Protein AF-A0A3B1KH18-F1 (afdb_monomer_lite)

Structure (mmCIF, N/CA/C/O backbone):
data_AF-A0A3B1KH18-F1
#
_entry.id   AF-A0A3B1KH18-F1
#
loop_
_atom_site.group_PDB
_atom_site.id
_atom_site.type_symbol
_atom_site.label_atom_id
_atom_site.label_alt_id
_atom_site.label_comp_id
_atom_site.label_asym_id
_atom_site.label_entity_id
_atom_site.label_seq_id
_atom_site.pdbx_PDB_ins_code
_atom_site.Cartn_x
_atom_site.Cartn_y
_atom_site.Cartn_z
_atom_site.occupancy
_atom_site.B_iso_or_equiv
_atom_site.auth_seq_id
_atom_site.auth_comp_id
_atom_site.auth_asym_id
_atom_site.auth_atom_id
_atom_site.pdbx_PDB_model_num
ATOM 1 N N . LEU A 1 1 ? 24.981 6.842 -6.222 1.00 62.31 1 LEU A N 1
ATOM 2 C CA . LEU A 1 1 ? 25.070 6.578 -4.763 1.00 62.31 1 LEU A CA 1
ATOM 3 C C . LEU A 1 1 ? 24.195 7.541 -3.948 1.00 62.31 1 LEU A C 1
ATOM 5 O O . LEU A 1 1 ? 23.281 7.062 -3.292 1.00 62.31 1 LEU A O 1
ATOM 9 N N . LEU A 1 2 ? 24.341 8.867 -4.083 1.00 64.19 2 LEU A N 1
ATOM 10 C CA . LEU A 1 2 ? 23.459 9.869 -3.437 1.00 64.19 2 LEU A CA 1
ATOM 11 C C . LEU A 1 2 ? 21.957 9.731 -3.789 1.00 64.19 2 LEU A C 1
ATOM 13 O O . LEU A 1 2 ? 21.107 9.791 -2.906 1.00 64.19 2 LEU A O 1
ATOM 17 N N . LEU A 1 3 ? 21.624 9.428 -5.050 1.00 60.19 3 LEU A N 1
ATOM 18 C CA . LEU A 1 3 ? 20.240 9.176 -5.503 1.00 60.19 3 LEU A CA 1
ATOM 19 C C . LEU A 1 3 ? 19.609 7.882 -4.947 1.00 60.19 3 LEU A C 1
ATOM 21 O O . LEU A 1 3 ? 18.386 7.754 -4.932 1.00 60.19 3 LEU A O 1
ATOM 25 N N . GLN A 1 4 ? 20.419 6.919 -4.493 1.00 62.72 4 GLN A N 1
ATOM 26 C CA . GLN A 1 4 ? 19.930 5.656 -3.924 1.00 62.72 4 GLN A CA 1
ATOM 27 C C . GLN A 1 4 ? 19.627 5.807 -2.422 1.00 62.72 4 GLN A C 1
ATOM 29 O O . GLN A 1 4 ? 18.670 5.215 -1.932 1.00 62.72 4 GLN A O 1
ATOM 34 N N . LEU A 1 5 ? 20.388 6.649 -1.708 1.00 60.78 5 LEU A N 1
ATOM 35 C CA . LEU A 1 5 ? 20.171 6.940 -0.284 1.00 60.78 5 LEU A CA 1
ATOM 36 C C . LEU A 1 5 ? 18.907 7.772 -0.017 1.00 60.78 5 LEU A C 1
ATOM 38 O O . LEU A 1 5 ? 18.257 7.571 1.006 1.00 60.78 5 LEU A O 1
ATOM 42 N N . LEU A 1 6 ? 18.508 8.658 -0.938 1.00 59.72 6 LEU A N 1
ATOM 43 C CA . LEU A 1 6 ? 17.300 9.479 -0.767 1.00 59.72 6 LEU A CA 1
ATOM 44 C C . LEU A 1 6 ? 16.004 8.638 -0.791 1.00 59.72 6 LEU A C 1
ATOM 46 O O . LEU A 1 6 ? 15.051 8.941 -0.073 1.00 59.72 6 LEU A O 1
ATOM 50 N N . LYS A 1 7 ? 16.002 7.532 -1.551 1.00 57.09 7 LYS A N 1
ATOM 51 C CA . LYS A 1 7 ? 14.883 6.572 -1.642 1.00 57.09 7 LYS A CA 1
ATOM 52 C C . LYS A 1 7 ? 14.661 5.775 -0.351 1.00 57.09 7 LYS A C 1
ATOM 54 O O . LYS A 1 7 ? 13.573 5.260 -0.137 1.00 57.09 7 LYS A O 1
ATOM 59 N N . LEU A 1 8 ? 15.676 5.674 0.512 1.00 52.53 8 LEU A N 1
ATOM 60 C CA . LEU A 1 8 ? 15.601 4.940 1.781 1.00 52.53 8 LEU A CA 1
ATOM 61 C C . LEU A 1 8 ? 15.078 5.795 2.948 1.00 52.53 8 LEU A C 1
ATOM 63 O O . LEU A 1 8 ? 14.625 5.239 3.948 1.00 52.53 8 LEU A O 1
ATOM 67 N N . HIS A 1 9 ? 15.136 7.129 2.839 1.00 49.78 9 HIS A N 1
ATOM 68 C CA . HIS A 1 9 ? 14.854 8.046 3.954 1.00 49.78 9 HIS A CA 1
ATOM 69 C C . HIS A 1 9 ? 13.470 8.707 3.919 1.00 49.78 9 HIS A C 1
ATOM 71 O O . HIS A 1 9 ? 13.061 9.336 4.892 1.00 49.78 9 HIS A O 1
ATOM 77 N N . THR A 1 10 ? 12.710 8.544 2.839 1.00 51.59 10 THR A N 1
ATOM 78 C CA . THR A 1 10 ? 11.363 9.109 2.710 1.00 51.59 10 THR A CA 1
ATOM 79 C C . THR A 1 10 ? 10.339 7.984 2.589 1.00 51.59 10 THR A C 1
ATOM 81 O O . THR A 1 10 ? 10.206 7.372 1.542 1.00 51.59 10 THR A O 1
ATOM 84 N N . GLY A 1 11 ? 9.590 7.693 3.660 1.00 50.16 11 GLY A N 1
ATOM 85 C CA . GLY A 1 11 ? 8.306 6.992 3.496 1.00 50.16 11 GLY A CA 1
ATOM 86 C C . GLY A 1 11 ? 8.092 5.667 4.223 1.00 50.16 11 GLY A C 1
ATOM 87 O O . GLY A 1 11 ? 7.234 4.900 3.801 1.00 50.16 11 GLY A O 1
ATOM 88 N N . ARG A 1 12 ? 8.727 5.410 5.373 1.00 49.28 12 ARG A N 1
ATOM 89 C CA . ARG A 1 12 ? 8.399 4.229 6.203 1.00 49.28 12 ARG A CA 1
ATOM 90 C C . ARG A 1 12 ? 6.960 4.217 6.778 1.00 49.28 12 ARG A C 1
ATOM 92 O O . ARG A 1 12 ? 6.663 3.357 7.592 1.00 49.28 12 ARG A O 1
ATOM 99 N N . ASN A 1 13 ? 6.070 5.144 6.393 1.00 53.41 13 ASN A N 1
ATOM 100 C CA . ASN A 1 13 ? 4.666 5.139 6.840 1.00 53.41 13 ASN A CA 1
ATOM 101 C C . ASN A 1 13 ? 3.638 5.885 5.956 1.00 53.41 13 ASN A C 1
ATOM 103 O O . ASN A 1 13 ? 2.509 6.116 6.381 1.00 53.41 13 ASN A O 1
ATOM 107 N N . LYS A 1 14 ? 3.967 6.269 4.716 1.00 58.81 14 LYS A N 1
ATOM 108 C CA . LYS A 1 14 ? 2.975 6.844 3.785 1.00 58.81 14 LYS A CA 1
ATOM 109 C C . LYS A 1 14 ? 3.183 6.259 2.397 1.00 58.81 14 LYS A C 1
ATOM 111 O O . LYS A 1 14 ? 3.790 6.906 1.552 1.00 58.81 14 LYS A O 1
ATOM 116 N N . LYS A 1 15 ? 2.649 5.055 2.164 1.00 67.75 15 LYS A N 1
ATOM 117 C CA . LYS A 1 15 ? 2.565 4.512 0.805 1.00 67.75 15 LYS A CA 1
ATOM 118 C C . LYS A 1 15 ? 1.823 5.505 -0.086 1.00 67.75 15 LYS A C 1
ATOM 120 O O . LYS A 1 15 ? 0.709 5.946 0.232 1.00 67.75 15 LYS A O 1
ATOM 125 N N . SER A 1 16 ? 2.470 5.908 -1.171 1.00 82.19 16 SER A N 1
ATOM 126 C CA . SER A 1 16 ? 1.849 6.763 -2.178 1.00 82.19 16 SER A CA 1
ATOM 127 C C . SER A 1 16 ? 0.778 5.977 -2.942 1.00 82.19 16 SER A C 1
ATOM 129 O O . SER A 1 16 ? 0.807 4.750 -2.996 1.00 82.19 16 SER A O 1
ATOM 131 N N . VAL A 1 17 ? -0.184 6.664 -3.565 1.00 82.19 17 VAL A N 1
ATOM 132 C CA . VAL A 1 17 ? -1.206 5.995 -4.398 1.00 82.19 17 VAL A CA 1
ATOM 133 C C . VAL A 1 17 ? -0.557 5.197 -5.534 1.00 82.19 17 VAL A C 1
ATOM 135 O O . VAL A 1 17 ? -1.045 4.126 -5.879 1.00 82.19 17 VAL A O 1
ATOM 138 N N . ALA A 1 18 ? 0.558 5.686 -6.085 1.00 84.81 18 ALA A N 1
ATOM 139 C CA . ALA A 1 18 ? 1.314 4.990 -7.121 1.00 84.81 18 ALA A CA 1
ATOM 140 C C . ALA A 1 18 ? 1.886 3.657 -6.614 1.00 84.81 18 ALA A C 1
ATOM 142 O O . ALA A 1 18 ? 1.716 2.632 -7.271 1.00 84.81 18 ALA A O 1
ATOM 143 N N . GLU A 1 19 ? 2.485 3.651 -5.422 1.00 87.31 19 GLU A N 1
ATOM 144 C CA . GLU A 1 19 ? 2.995 2.431 -4.788 1.00 87.31 19 GLU A CA 1
ATOM 145 C C . GLU A 1 19 ? 1.868 1.460 -4.441 1.00 87.31 19 GLU A C 1
ATOM 147 O O . GLU A 1 19 ? 1.978 0.279 -4.749 1.00 87.31 19 GLU A O 1
ATOM 152 N N . LEU A 1 20 ? 0.754 1.951 -3.882 1.00 89.00 20 LEU A N 1
ATOM 153 C CA . LEU A 1 20 ? -0.416 1.120 -3.579 1.00 89.00 20 LEU A CA 1
ATOM 154 C C . LEU A 1 20 ? -0.959 0.451 -4.852 1.00 89.00 20 LEU A C 1
ATOM 156 O O . LEU A 1 20 ? -1.223 -0.748 -4.858 1.00 89.00 20 LEU A O 1
ATOM 160 N N . LYS A 1 21 ? -1.077 1.198 -5.957 1.00 90.88 21 LYS A N 1
ATOM 161 C CA . LYS A 1 21 ? -1.522 0.653 -7.250 1.00 90.88 21 LYS A CA 1
ATOM 162 C C . LYS A 1 21 ? -0.538 -0.359 -7.824 1.00 90.88 21 LYS A C 1
ATOM 164 O O . LYS A 1 21 ? -0.967 -1.395 -8.321 1.00 90.88 21 LYS A O 1
ATOM 169 N N . MET A 1 22 ? 0.762 -0.074 -7.770 1.00 91.44 22 MET A N 1
ATOM 170 C CA . MET A 1 22 ? 1.788 -1.014 -8.224 1.00 91.44 22 MET A CA 1
ATOM 171 C C . MET A 1 22 ? 1.710 -2.315 -7.424 1.00 91.44 22 MET A C 1
ATOM 173 O O . MET A 1 22 ? 1.713 -3.403 -7.990 1.00 91.44 22 MET A O 1
ATOM 177 N N . GLU A 1 23 ? 1.577 -2.196 -6.110 1.00 91.00 23 GLU A N 1
ATOM 178 C CA . GLU A 1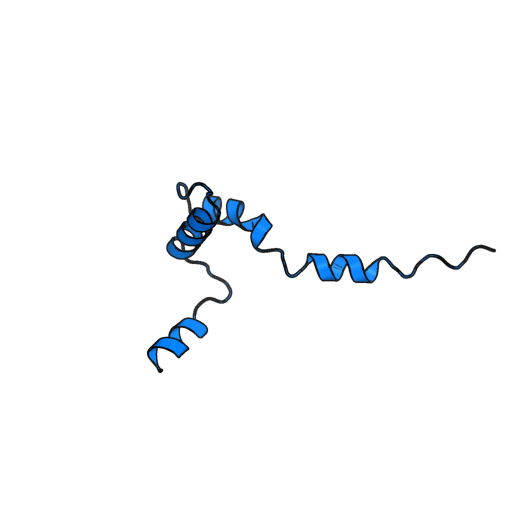 23 ? 1.549 -3.323 -5.196 1.00 91.00 23 GLU A CA 1
ATOM 179 C C . GLU A 1 23 ? 0.278 -4.185 -5.348 1.00 91.00 23 GLU A C 1
ATOM 181 O O . GLU A 1 23 ? 0.355 -5.415 -5.300 1.00 91.00 23 GLU A O 1
ATOM 186 N N . LEU A 1 24 ? -0.869 -3.556 -5.623 1.00 93.12 24 LEU A N 1
ATOM 187 C CA . LEU A 1 24 ? -2.108 -4.235 -6.017 1.00 93.12 24 LEU A CA 1
ATOM 188 C C . LEU A 1 24 ? -1.964 -4.943 -7.368 1.00 93.12 24 LEU A C 1
ATOM 190 O O . LEU A 1 24 ? -2.345 -6.104 -7.480 1.00 93.12 24 LEU A O 1
ATOM 194 N N . LYS A 1 25 ? -1.352 -4.292 -8.369 1.00 93.25 25 LYS A N 1
ATOM 195 C CA . LYS A 1 25 ? -1.105 -4.893 -9.690 1.00 93.25 25 LYS A CA 1
ATOM 196 C C . LYS A 1 25 ? -0.233 -6.144 -9.589 1.00 93.25 25 LYS A C 1
ATOM 198 O O . LYS A 1 25 ? -0.548 -7.149 -10.214 1.00 93.25 25 LYS A O 1
ATOM 203 N N . LEU A 1 26 ? 0.822 -6.099 -8.774 1.00 92.31 26 LEU A N 1
ATOM 204 C CA . LEU A 1 26 ? 1.697 -7.250 -8.520 1.00 92.31 26 LEU A CA 1
ATOM 205 C C . LEU A 1 26 ? 0.957 -8.415 -7.849 1.00 92.31 26 LEU A C 1
ATOM 207 O O . LEU A 1 26 ? 1.289 -9.568 -8.096 1.00 92.31 26 LEU A O 1
ATOM 211 N N . ARG A 1 27 ? -0.056 -8.119 -7.029 1.00 90.06 27 ARG A N 1
ATOM 212 C CA . ARG A 1 27 ? -0.911 -9.123 -6.376 1.00 90.06 27 ARG A CA 1
ATOM 213 C C . ARG A 1 27 ? -2.108 -9.566 -7.225 1.00 90.06 27 ARG A C 1
ATOM 215 O O . ARG A 1 27 ? -2.883 -10.394 -6.764 1.00 90.06 27 ARG A O 1
ATOM 222 N N . GLY A 1 28 ? -2.295 -9.010 -8.426 1.00 93.94 28 GLY A N 1
ATOM 223 C CA . GLY A 1 28 ? -3.469 -9.283 -9.263 1.00 93.94 28 GLY A CA 1
ATOM 224 C C . GLY A 1 28 ? -4.780 -8.703 -8.713 1.00 93.94 28 GLY A C 1
ATOM 225 O O . GLY A 1 28 ? -5.858 -9.164 -9.074 1.00 93.94 28 GLY A O 1
ATOM 226 N N . LEU A 1 29 ? -4.702 -7.700 -7.834 1.00 92.81 29 LEU A N 1
ATOM 227 C CA . LEU A 1 29 ? -5.855 -7.028 -7.239 1.00 92.81 29 LEU A CA 1
ATOM 228 C C . LEU A 1 29 ? -6.272 -5.799 -8.068 1.00 92.81 29 LEU A C 1
ATOM 230 O O . LEU A 1 29 ? -5.434 -5.168 -8.721 1.00 92.81 29 LEU A O 1
ATOM 234 N N . PRO A 1 30 ? -7.556 -5.400 -8.024 1.00 93.94 30 PRO A N 1
ATOM 235 C CA . PRO A 1 30 ? -8.034 -4.223 -8.740 1.00 93.94 30 PRO A CA 1
ATOM 236 C C . PRO A 1 30 ? -7.334 -2.942 -8.263 1.00 93.94 3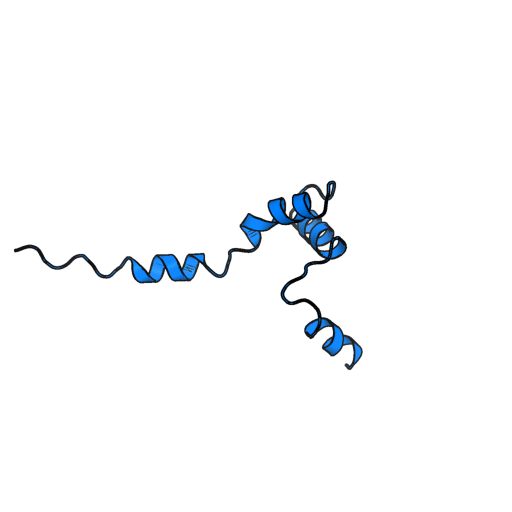0 PRO A C 1
ATOM 238 O O . PRO A 1 30 ? -7.265 -2.659 -7.066 1.00 93.94 30 PRO A O 1
ATOM 241 N N . VAL A 1 31 ? -6.857 -2.140 -9.222 1.00 93.06 31 VAL A N 1
ATOM 242 C CA . VAL A 1 31 ? -6.117 -0.876 -9.004 1.00 93.06 31 VAL A CA 1
ATOM 243 C C . VAL A 1 31 ? -6.987 0.385 -9.132 1.00 93.06 31 VAL A C 1
ATOM 245 O O . VAL A 1 31 ? -6.475 1.508 -9.119 1.00 93.06 31 VAL A O 1
ATOM 248 N N . SER A 1 32 ? -8.300 0.208 -9.293 1.00 91.56 32 SER A N 1
ATOM 249 C CA . SER A 1 32 ? -9.310 1.269 -9.3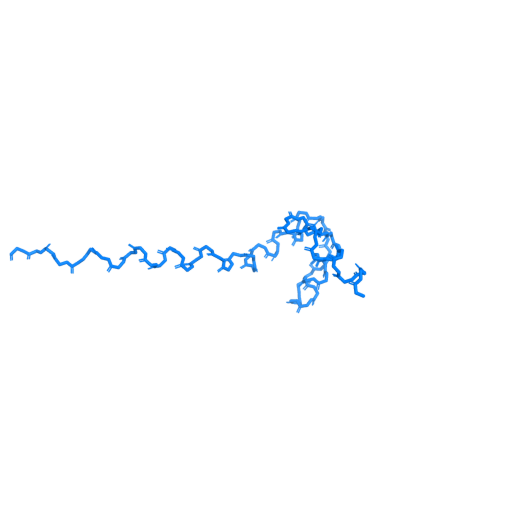42 1.00 91.56 32 SER A CA 1
ATOM 250 C C . SER A 1 32 ? -9.860 1.590 -7.945 1.00 91.56 32 SER A C 1
ATOM 252 O O . SER A 1 32 ? -9.892 0.720 -7.074 1.00 91.56 32 SER A O 1
ATOM 254 N N . GLY A 1 33 ? -10.309 2.830 -7.729 1.00 90.31 33 GLY A N 1
ATOM 255 C CA . GLY A 1 33 ? -10.872 3.295 -6.452 1.00 90.31 33 GLY A CA 1
ATOM 256 C C . GLY A 1 33 ? -10.074 4.427 -5.799 1.00 90.31 33 GLY A C 1
ATOM 257 O O . GLY A 1 33 ? -9.075 4.908 -6.346 1.00 90.31 33 GLY A O 1
ATOM 258 N N . THR A 1 34 ? -10.538 4.871 -4.632 1.00 93.31 34 THR A N 1
ATOM 259 C CA . THR A 1 34 ? -9.899 5.918 -3.826 1.00 93.31 34 THR A CA 1
ATOM 260 C C . THR A 1 34 ? -8.673 5.377 -3.089 1.00 93.31 34 THR A C 1
ATOM 262 O O . THR A 1 34 ? -8.491 4.172 -2.949 1.00 93.31 34 THR A O 1
ATOM 265 N N . LYS A 1 35 ? -7.811 6.261 -2.569 1.00 85.75 35 LYS A N 1
ATOM 266 C CA . LYS A 1 35 ? -6.632 5.848 -1.785 1.00 85.75 35 LYS A CA 1
ATOM 267 C C . LYS A 1 35 ? -7.002 4.920 -0.618 1.00 85.75 35 LYS A C 1
ATOM 269 O O . LYS A 1 35 ? -6.246 3.994 -0.340 1.00 85.75 35 LYS A O 1
ATOM 274 N N . THR A 1 36 ? -8.140 5.161 0.030 1.00 89.25 36 THR A N 1
ATOM 275 C CA . THR A 1 36 ? -8.652 4.342 1.136 1.00 89.25 36 THR A CA 1
ATOM 276 C C . THR A 1 36 ? -8.974 2.926 0.669 1.00 89.25 36 THR A C 1
ATOM 278 O O . THR A 1 36 ? -8.459 1.982 1.260 1.00 89.25 36 THR A O 1
ATOM 281 N N . ASP A 1 37 ? -9.685 2.775 -0.456 1.00 92.50 37 ASP A N 1
ATOM 282 C CA . ASP A 1 37 ? -9.988 1.460 -1.046 1.00 92.50 37 ASP A CA 1
ATOM 283 C C . ASP A 1 37 ? -8.710 0.657 -1.331 1.00 92.50 37 ASP A C 1
ATOM 285 O O . ASP A 1 37 ? -8.633 -0.547 -1.081 1.00 92.50 37 ASP A O 1
ATOM 289 N N . LEU A 1 38 ? -7.673 1.326 -1.849 1.00 92.75 38 LEU A N 1
ATOM 290 C CA . LEU A 1 38 ? -6.396 0.676 -2.152 1.00 92.75 38 LEU A CA 1
ATOM 291 C C . LEU A 1 38 ? -5.667 0.217 -0.876 1.00 92.75 38 LEU A C 1
ATOM 293 O O . LEU A 1 38 ? -5.033 -0.837 -0.881 1.00 92.75 38 LEU A O 1
ATOM 297 N N . ILE A 1 39 ? -5.750 0.996 0.210 1.00 89.31 39 ILE A N 1
ATOM 298 C CA . ILE A 1 39 ? -5.160 0.652 1.513 1.00 89.31 39 ILE A CA 1
ATOM 299 C C . ILE A 1 39 ? -5.897 -0.535 2.135 1.00 89.31 39 ILE A C 1
ATOM 301 O O . 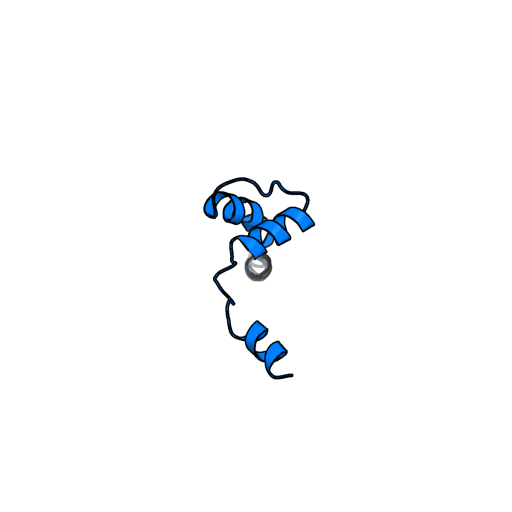ILE A 1 39 ? -5.245 -1.478 2.577 1.00 89.31 39 ILE A O 1
ATOM 305 N N . GLU A 1 40 ? -7.231 -0.519 2.143 1.00 91.06 40 GLU A N 1
ATOM 306 C CA . GLU A 1 40 ? -8.039 -1.599 2.721 1.00 91.06 40 GLU A CA 1
ATOM 307 C C . GLU A 1 40 ? -7.769 -2.941 2.042 1.00 91.06 40 GLU A C 1
ATOM 309 O O . GLU A 1 40 ? -7.579 -3.948 2.723 1.00 91.06 40 GLU A O 1
ATOM 314 N N . ARG A 1 41 ? -7.630 -2.948 0.712 1.00 92.75 41 ARG A N 1
ATOM 315 C CA . ARG A 1 41 ? -7.270 -4.158 -0.045 1.00 92.75 41 ARG A CA 1
ATOM 316 C C . ARG A 1 41 ? -5.876 -4.686 0.282 1.00 92.75 41 ARG A C 1
ATOM 318 O O . ARG A 1 41 ? -5.641 -5.888 0.198 1.00 92.75 41 ARG A O 1
ATOM 325 N N . LEU A 1 42 ? -4.940 -3.807 0.637 1.00 88.75 42 LEU A N 1
ATOM 326 C CA . LEU A 1 42 ? -3.576 -4.198 0.993 1.00 88.75 42 LEU A CA 1
ATOM 327 C C . LEU A 1 42 ? -3.411 -4.547 2.475 1.00 88.75 42 LEU A C 1
ATOM 329 O O . LEU A 1 42 ? -2.410 -5.178 2.809 1.00 88.75 42 LEU A O 1
ATOM 333 N N . LYS A 1 43 ? -4.371 -4.194 3.340 1.00 86.00 43 LYS A N 1
ATOM 334 C CA . LYS A 1 43 ? -4.331 -4.402 4.798 1.00 86.00 43 LYS A CA 1
ATOM 335 C C . LYS A 1 43 ? -3.945 -5.835 5.213 1.00 86.00 43 LYS A C 1
ATOM 337 O O . LYS A 1 43 ? -2.994 -5.955 5.982 1.00 86.00 43 LYS A O 1
ATOM 342 N N . PRO A 1 44 ? -4.525 -6.914 4.642 1.00 83.44 44 PRO A N 1
ATOM 343 C CA . PRO A 1 44 ? -4.156 -8.289 5.008 1.00 83.44 44 PRO A CA 1
ATOM 344 C C . PRO A 1 44 ? -2.687 -8.637 4.730 1.00 83.44 44 PRO A C 1
ATOM 346 O O . PRO A 1 44 ? -2.138 -9.559 5.321 1.00 83.44 44 PRO A O 1
ATOM 349 N N . TYR A 1 45 ? -2.040 -7.898 3.827 1.00 82.25 45 TYR A N 1
ATOM 350 C CA . TYR A 1 45 ? -0.656 -8.114 3.414 1.00 82.25 45 TYR A CA 1
ATOM 351 C C . TYR A 1 45 ? 0.336 -7.153 4.086 1.00 82.25 45 TYR A C 1
ATOM 353 O O . TYR A 1 45 ? 1.509 -7.146 3.715 1.00 82.25 45 TYR A O 1
ATOM 361 N N . GLN A 1 46 ? -0.124 -6.300 5.009 1.00 72.62 46 GLN A N 1
ATOM 362 C CA . GLN A 1 46 ? 0.729 -5.401 5.798 1.00 72.62 46 GLN A CA 1
ATOM 363 C C . GLN A 1 46 ? 0.996 -5.927 7.217 1.00 72.62 46 GLN A C 1
ATOM 365 O O . GLN A 1 46 ? 1.976 -5.520 7.836 1.00 72.62 46 GLN A O 1
ATOM 370 N N . ASP A 1 47 ? 0.178 -6.855 7.720 1.00 59.09 47 ASP A N 1
ATOM 371 C CA . ASP A 1 47 ? 0.211 -7.344 9.108 1.00 59.09 47 ASP A CA 1
ATOM 372 C C . ASP A 1 47 ? 1.211 -8.495 9.360 1.00 59.09 47 ASP A C 1
ATOM 374 O O . ASP A 1 47 ? 0.995 -9.362 10.209 1.00 59.09 47 ASP A O 1
ATOM 378 N N . THR A 1 48 ? 2.350 -8.517 8.664 1.00 54.44 48 THR A N 1
ATOM 379 C CA . THR A 1 48 ? 3.356 -9.585 8.843 1.00 54.44 48 THR A CA 1
ATOM 380 C C . THR A 1 48 ? 4.086 -9.495 10.195 1.00 54.44 48 THR A C 1
ATOM 382 O O . THR A 1 48 ? 4.625 -10.489 10.674 1.00 54.44 48 THR A O 1
ATOM 385 N N . SER A 1 49 ? 4.074 -8.337 10.865 1.00 53.41 49 SER A N 1
ATOM 386 C CA . SER A 1 49 ? 4.866 -8.110 12.087 1.00 53.41 49 SER A CA 1
ATOM 387 C C . SER A 1 49 ? 4.158 -8.498 13.394 1.00 53.41 49 SER A C 1
ATOM 389 O O . SER A 1 49 ? 4.831 -8.847 14.360 1.00 53.41 49 SER A O 1
ATOM 391 N N . ASN A 1 50 ? 2.820 -8.458 13.453 1.00 51.91 50 ASN A N 1
ATOM 392 C CA . ASN A 1 50 ? 2.087 -8.599 14.724 1.00 51.91 50 ASN A CA 1
ATOM 393 C C . ASN A 1 50 ? 1.603 -10.025 15.034 1.00 51.91 50 ASN A C 1
ATOM 395 O O . ASN A 1 50 ? 1.415 -10.356 16.205 1.00 51.91 50 ASN A O 1
ATOM 399 N N . SER A 1 51 ? 1.449 -10.901 14.034 1.00 54.12 51 SER A N 1
ATOM 400 C CA . SER A 1 51 ? 0.961 -12.270 14.284 1.00 54.12 51 SER A CA 1
ATOM 401 C C . SER A 1 51 ? 1.999 -13.178 14.957 1.00 54.12 51 SER A C 1
ATOM 403 O O . SER A 1 51 ? 1.631 -14.054 15.737 1.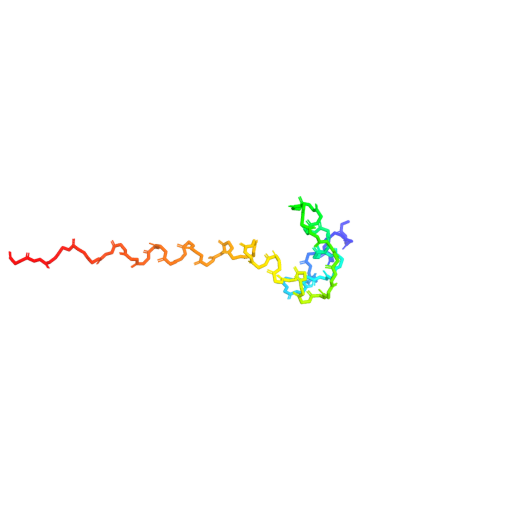00 54.12 51 SER A O 1
ATOM 405 N N . ILE A 1 52 ? 3.301 -12.947 14.742 1.00 58.88 52 ILE A N 1
ATOM 406 C CA . ILE A 1 52 ? 4.363 -13.760 15.370 1.00 58.88 52 ILE A CA 1
ATOM 407 C C . ILE A 1 52 ? 4.423 -13.512 16.889 1.00 58.88 52 ILE A C 1
ATOM 409 O O . ILE A 1 52 ? 4.709 -14.426 17.663 1.00 58.88 52 ILE A O 1
ATOM 413 N N . MET A 1 53 ? 4.077 -12.301 17.341 1.00 56.22 53 MET A N 1
ATOM 414 C CA . MET A 1 53 ? 4.128 -11.937 18.759 1.00 56.22 53 MET A CA 1
ATOM 415 C C . MET A 1 53 ? 2.946 -12.505 19.565 1.00 56.22 53 MET A C 1
ATOM 417 O O . MET A 1 53 ? 3.117 -12.849 20.733 1.00 56.22 53 MET A O 1
ATOM 421 N N . HIS A 1 54 ? 1.770 -12.677 18.946 1.00 52.25 54 HIS A N 1
ATOM 422 C CA . HIS A 1 54 ? 0.584 -13.203 19.635 1.00 52.25 54 HIS A CA 1
ATOM 423 C C . HIS A 1 54 ? 0.673 -14.716 19.915 1.00 52.25 54 HIS A C 1
ATOM 425 O O . HIS A 1 54 ? 0.222 -15.183 20.962 1.00 52.25 54 HIS A O 1
ATOM 431 N N . HIS A 1 55 ? 1.325 -15.493 19.043 1.00 55.56 55 HIS A N 1
ATOM 432 C CA . HIS A 1 55 ? 1.486 -16.939 19.249 1.00 55.56 55 HIS A CA 1
ATOM 433 C C . HIS A 1 55 ? 2.562 -17.309 20.283 1.00 55.56 55 HIS A C 1
ATOM 435 O O . HIS A 1 55 ? 2.463 -18.366 20.906 1.00 55.56 55 HIS A O 1
ATOM 441 N N . LEU A 1 56 ? 3.553 -16.446 20.537 1.00 57.75 56 LEU A N 1
ATOM 442 C CA . LEU A 1 56 ? 4.629 -16.752 21.489 1.00 57.75 56 LEU A CA 1
ATOM 443 C C . LEU A 1 56 ? 4.209 -16.630 22.969 1.00 57.75 56 LEU A C 1
ATOM 445 O O . LEU A 1 56 ? 4.904 -17.146 23.842 1.00 57.75 56 LEU A O 1
ATOM 449 N N . HIS A 1 57 ? 3.094 -15.959 23.286 1.00 55.72 57 HIS A N 1
ATOM 450 C CA . HIS A 1 57 ? 2.657 -15.738 24.677 1.00 55.72 57 HIS A CA 1
ATOM 451 C C . HIS A 1 57 ? 1.631 -16.748 25.214 1.00 55.72 57 HIS A C 1
ATOM 453 O O . HIS A 1 57 ? 1.445 -16.823 26.426 1.00 55.72 57 HIS A O 1
ATOM 459 N N . HIS A 1 58 ? 0.991 -17.563 24.372 1.00 55.94 58 HIS A N 1
ATOM 460 C CA . HIS A 1 58 ? -0.086 -18.463 24.825 1.00 55.94 58 HIS A CA 1
ATOM 461 C C . HIS A 1 58 ? 0.396 -19.860 25.283 1.00 55.94 58 HIS A C 1
ATOM 463 O O . HIS A 1 58 ? -0.413 -20.699 25.664 1.00 55.94 58 HIS A O 1
ATOM 469 N N . GLY A 1 59 ? 1.710 -20.116 25.311 1.00 53.91 59 GLY A N 1
ATOM 470 C CA . GLY A 1 59 ? 2.284 -21.452 25.536 1.00 53.91 59 GLY A CA 1
ATOM 471 C C . GLY A 1 59 ? 2.817 -21.783 26.939 1.00 53.91 59 GLY A C 1
ATOM 472 O O . GLY A 1 59 ? 3.672 -22.656 27.040 1.00 53.91 59 GLY A O 1
ATOM 473 N N . ARG A 1 60 ? 2.405 -21.107 28.028 1.00 54.09 60 ARG A N 1
ATOM 474 C CA . ARG A 1 60 ? 2.924 -21.406 29.393 1.00 54.09 60 ARG A CA 1
ATOM 475 C C . ARG A 1 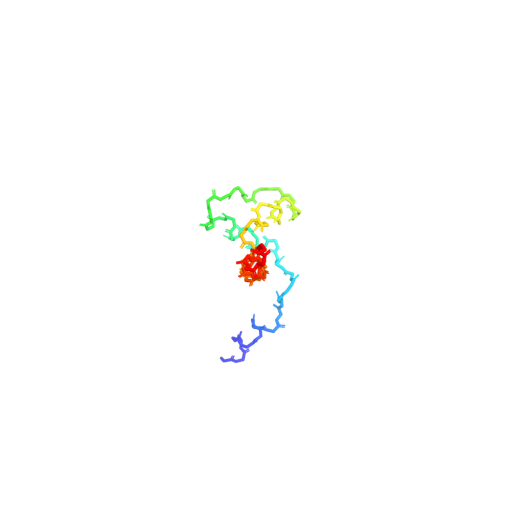60 ? 1.871 -21.472 30.506 1.00 54.09 60 ARG A C 1
ATOM 477 O O . ARG A 1 60 ? 2.131 -21.060 31.633 1.00 54.09 60 ARG A O 1
ATOM 484 N N . ARG A 1 61 ? 0.677 -22.000 30.231 1.00 54.94 61 ARG A N 1
ATOM 485 C CA . ARG A 1 61 ? -0.298 -22.336 31.289 1.00 54.94 61 ARG A CA 1
ATOM 486 C C . ARG A 1 61 ? -0.917 -23.710 31.054 1.00 54.94 61 ARG A C 1
ATOM 488 O O . ARG A 1 61 ? -2.073 -23.816 30.675 1.00 54.94 61 ARG A O 1
ATOM 495 N N . SER A 1 62 ? -0.144 -24.768 31.272 1.00 55.53 62 SER A N 1
ATOM 496 C CA . SER A 1 62 ? -0.687 -26.114 31.510 1.00 55.53 62 SER A CA 1
ATOM 497 C C . SER A 1 62 ? 0.348 -26.974 32.227 1.00 55.53 62 SER A C 1
ATOM 499 O O . SER A 1 62 ? 1.020 -27.790 31.616 1.00 55.53 62 SER A O 1
ATOM 501 N N . ALA A 1 63 ? 0.509 -26.735 33.529 1.00 55.66 63 ALA A N 1
ATOM 502 C CA . ALA A 1 63 ? 1.057 -27.709 34.475 1.00 55.66 63 ALA A CA 1
ATOM 503 C C . ALA A 1 63 ? 0.735 -27.257 35.907 1.00 55.66 63 ALA A C 1
ATOM 505 O O . ALA A 1 63 ? 1.608 -26.861 36.674 1.00 55.66 63 ALA A O 1
ATOM 506 N N . ARG A 1 64 ? -0.551 -27.234 36.252 1.00 60.53 64 ARG A N 1
ATOM 507 C CA . ARG A 1 64 ? -0.975 -27.285 37.654 1.00 60.53 64 ARG A CA 1
ATOM 508 C C . ARG A 1 64 ? -2.390 -27.816 37.690 1.00 60.53 64 ARG A C 1
ATOM 510 O O . ARG A 1 64 ? -3.292 -27.036 37.437 1.00 60.53 64 ARG A O 1
ATOM 517 N N . HIS A 1 65 ? -2.547 -29.104 37.949 1.00 39.84 65 HIS A N 1
ATOM 518 C CA . HIS A 1 65 ? -3.745 -29.734 38.507 1.00 39.84 65 HIS A CA 1
ATOM 519 C C . HIS A 1 65 ? -3.257 -30.915 39.383 1.00 39.84 65 HIS A C 1
ATOM 521 O O . HIS A 1 65 ? -2.110 -31.329 39.199 1.00 39.84 65 HIS A O 1
ATOM 527 N N . PRO A 1 66 ? -4.055 -31.310 40.388 1.00 58.25 66 PRO A N 1
ATOM 528 C CA . PRO A 1 66 ? -3.689 -31.426 41.808 1.00 58.25 66 PRO A CA 1
ATOM 529 C C . PRO A 1 66 ? -2.880 -32.664 42.202 1.00 58.25 66 PRO A C 1
ATOM 531 O O . PRO A 1 66 ? -2.914 -33.666 41.458 1.00 58.25 66 PRO A O 1
#

pLDDT: mean 71.53, std 17.26, range [39.84, 93.94]

Sequence (66 aa):
LLLQLLKLHTGRNKKSVAELKMELKLRGLPVSGTKTDLIERLKPYQDTSNSIMHHLHHGRRSARHP

Radius of gyration: 19.29 Å; chains: 1; bounding box: 36×41×52 Å

Secondary structure (DSSP, 8-state):
-HHHHHHHHS-TT---HHHHHHHHHHTT----S-HHHHHHHHGGGTTTTTHHHHHTSSSS------

InterPro domains:
  IPR003034 SAP domain [PF02037] (13-45)
  IPR003034 SAP domain [PS50800] (12-46)
  IPR003034 SAP domain [SM00513] (12-46)
  IPR036361 SAP domain superfamily [G3DSA:1.10.720.30] (4-61)
  IPR036361 SAP domain superfamily [SSF68906] (10-50)
  IPR043451 Myocardin-like [PTHR22793] (17-51)

Organism: Astyanax mexicanus (NCBI:txid7994)

Foldseek 3Di:
DVVVVVVVPPDPPDQDLVNLLVVCVVVVHDSDDDPVVSCVVCVVVVPPPPPVVVVVPPPPPPDDDD